Protein AF-A0A6N9A3Y3-F1 (afdb_monomer)

Mean predicted aligned error: 8.77 Å

Foldseek 3Di:
DVCVLLCVVVCPPPDDPVSVCVCCVVVVCVVCVVVVVVVVLLVVVPPVQVPDLDSVLVSVVVVVDPVVNVVVVVVVVVVVVVVLVSVLVSVVVVVQVVQVVVVHGDDPVVSVVSSVVVVVVVVVLCVCPRVNCCVPVVVVVVVVCCVPPVVCCVPVVVVVVVVDPDPPPPPDD

Solvent-accessible surface area (backbone atoms only — not comparable to full-atom values): 10020 Å² total; per-residue (Å²): 124,87,53,57,76,59,48,48,70,75,52,69,79,61,86,45,73,67,52,49,51,50,50,50,65,50,51,49,55,66,66,42,50,62,55,50,57,52,49,56,57,50,61,74,42,65,75,74,43,79,82,44,90,55,54,68,59,54,54,39,58,74,65,68,41,69,68,58,44,52,52,51,52,52,53,52,51,49,51,50,50,52,53,51,51,50,51,46,50,41,50,45,52,54,54,34,52,55,30,48,74,71,77,43,77,62,60,78,71,51,58,60,50,52,42,51,51,52,51,51,50,52,57,60,52,56,72,67,34,70,62,57,40,52,64,52,46,53,53,54,50,50,52,53,44,38,63,70,48,50,48,47,45,64,48,57,47,47,50,48,57,72,75,42,84,76,78,80,78,73,84,73,134

Sequence (173 aa):
MSLVPAMLFATRHIRSRKEAVWAGGVAGPIAMIPGVFFYLALVGQYPGILERPVPANHLLEVLGSRGFQIAFQVVLFGTLIETGAGLIHAFNERIDSVYRMRGGEMPVRLRPVTAVALLLASYLLSRVGLVDLIGKGYNAMSYVFTAIVVIPLLTVGVYRLRSHRVPYSRHGT

pLDDT: mean 84.29, std 11.52, range [39.62, 95.56]

Radius of gyration: 21.32 Å; Cα contacts (8 Å, |Δi|>4): 49; chains: 1; bounding box: 63×36×47 Å

Secondary structure (DSSP, 8-state):
-TTHHHHHHHHTT--SHHHHHHHHHHHHHHHHHHHHHHHHHHHTTTTGGGG-SSHHHHHHHHT--HHHHHHHHHHHHHHHHHHHHHHHHHHHHHHHHHHHHTT----TTHHHHHHHHHHHHHHHHHTT-HHHHHHHHHHHHHHHHIIIIIHHIIIIIHHHHHH----------

Structure (mmCIF, N/CA/C/O backbone):
data_AF-A0A6N9A3Y3-F1
#
_entry.id   AF-A0A6N9A3Y3-F1
#
loop_
_atom_site.group_PDB
_atom_site.id
_atom_site.type_symbol
_atom_site.label_atom_id
_atom_site.label_alt_id
_atom_site.label_comp_id
_atom_site.label_asym_id
_atom_site.label_entity_id
_atom_site.label_seq_id
_atom_site.pdbx_PDB_ins_code
_atom_site.Cartn_x
_atom_site.Cartn_y
_atom_site.Cartn_z
_atom_site.occupancy
_atom_site.B_iso_or_equiv
_atom_site.auth_seq_id
_atom_site.auth_comp_id
_atom_site.auth_asym_id
_atom_site.auth_atom_id
_atom_site.pdbx_PDB_model_num
ATOM 1 N N . MET A 1 1 ? 4.267 -6.533 1.574 1.00 48.56 1 MET A N 1
ATOM 2 C CA . MET A 1 1 ? 5.483 -7.265 1.139 1.00 48.56 1 MET A CA 1
ATOM 3 C C . MET A 1 1 ? 5.750 -7.163 -0.371 1.00 48.56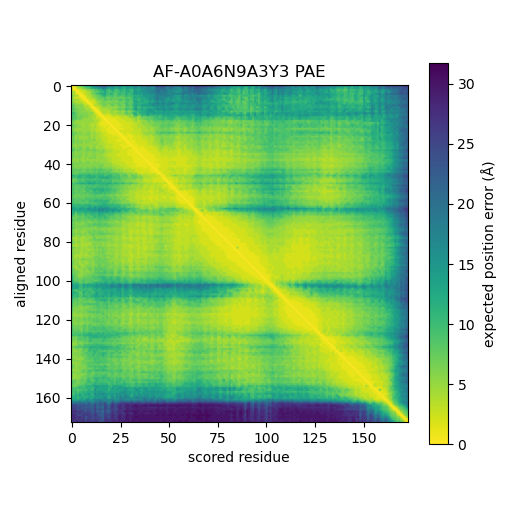 1 MET A C 1
ATOM 5 O O . MET A 1 1 ? 6.906 -7.035 -0.737 1.00 48.56 1 MET A O 1
ATOM 9 N N . SER A 1 2 ? 4.746 -7.106 -1.258 1.00 56.19 2 SER A N 1
ATOM 10 C CA . SER A 1 2 ? 4.944 -6.937 -2.719 1.00 56.19 2 SER A CA 1
ATOM 11 C C . SER A 1 2 ? 5.413 -5.543 -3.179 1.00 56.19 2 SER A C 1
ATOM 13 O O . SER A 1 2 ? 5.908 -5.397 -4.292 1.00 56.19 2 SER A O 1
ATOM 15 N N . LEU A 1 3 ? 5.294 -4.525 -2.324 1.00 64.25 3 LEU A N 1
ATOM 16 C CA . LEU A 1 3 ? 5.644 -3.126 -2.611 1.00 64.25 3 LEU A CA 1
ATOM 17 C C . LEU A 1 3 ? 7.119 -2.773 -2.381 1.00 64.25 3 LEU A C 1
ATOM 19 O O . LEU A 1 3 ? 7.512 -1.646 -2.665 1.00 64.25 3 LEU A O 1
ATOM 23 N N . VAL A 1 4 ? 7.945 -3.702 -1.886 1.00 66.31 4 VAL A N 1
ATOM 24 C CA . VAL A 1 4 ? 9.360 -3.420 -1.579 1.00 66.31 4 VAL A CA 1
ATOM 25 C C . VAL A 1 4 ? 10.092 -2.758 -2.757 1.00 66.31 4 VAL A C 1
ATOM 27 O O . VAL A 1 4 ? 10.707 -1.720 -2.530 1.00 66.31 4 VAL A O 1
ATOM 30 N N . PRO A 1 5 ? 9.967 -3.233 -4.016 1.00 62.25 5 PRO A N 1
ATOM 31 C CA . PRO A 1 5 ? 10.621 -2.580 -5.150 1.00 62.25 5 PRO A CA 1
ATOM 32 C C . PRO A 1 5 ? 10.095 -1.165 -5.425 1.00 62.25 5 PRO A C 1
ATOM 34 O O . PRO A 1 5 ? 10.866 -0.297 -5.819 1.00 62.25 5 PRO A O 1
ATOM 37 N N . ALA A 1 6 ? 8.804 -0.917 -5.187 1.00 64.25 6 ALA A N 1
ATOM 38 C CA . ALA A 1 6 ? 8.190 0.397 -5.369 1.00 64.25 6 ALA A CA 1
ATOM 39 C C . ALA A 1 6 ? 8.659 1.407 -4.306 1.00 64.25 6 ALA A C 1
ATOM 41 O O . ALA A 1 6 ? 8.785 2.594 -4.591 1.00 64.25 6 ALA A O 1
ATOM 42 N N . MET A 1 7 ? 8.975 0.940 -3.093 1.00 67.56 7 MET A N 1
ATOM 43 C CA . MET A 1 7 ? 9.460 1.789 -2.000 1.00 67.56 7 MET A CA 1
ATOM 44 C C . MET A 1 7 ? 10.955 2.123 -2.100 1.00 67.56 7 MET A C 1
ATOM 46 O O . MET A 1 7 ? 11.401 3.082 -1.468 1.00 67.56 7 MET A O 1
ATOM 50 N N . LEU A 1 8 ? 11.733 1.394 -2.914 1.00 67.81 8 LEU A N 1
ATOM 51 C CA . LEU A 1 8 ? 13.174 1.646 -3.065 1.00 67.81 8 LEU A CA 1
ATOM 52 C C . LEU A 1 8 ? 13.474 3.074 -3.538 1.00 67.81 8 LEU A C 1
ATOM 54 O O . LEU A 1 8 ? 14.453 3.673 -3.089 1.00 67.81 8 LEU A O 1
ATOM 58 N N . PHE A 1 9 ? 12.597 3.656 -4.363 1.00 66.88 9 PHE A N 1
ATOM 59 C CA . PHE A 1 9 ? 12.715 5.049 -4.793 1.00 66.88 9 PHE A CA 1
ATOM 60 C C . PHE A 1 9 ? 12.722 6.029 -3.609 1.00 66.88 9 PHE A C 1
ATOM 62 O O . PHE A 1 9 ? 13.554 6.935 -3.563 1.00 66.88 9 PHE A O 1
ATOM 69 N N . ALA A 1 10 ? 11.852 5.821 -2.615 1.00 66.94 10 ALA A N 1
ATOM 70 C CA . ALA A 1 10 ? 11.774 6.678 -1.432 1.00 66.94 10 ALA A CA 1
ATOM 71 C C . ALA A 1 10 ? 13.018 6.539 -0.536 1.00 66.94 10 ALA A C 1
ATOM 73 O O . ALA A 1 10 ? 13.469 7.512 0.068 1.00 66.94 10 ALA A O 1
ATOM 74 N N . THR A 1 11 ? 13.631 5.352 -0.510 1.00 74.56 11 THR A N 1
ATOM 75 C CA . THR A 1 11 ? 14.830 5.076 0.297 1.00 74.56 11 THR A CA 1
ATOM 76 C C . THR A 1 11 ? 16.141 5.585 -0.310 1.00 74.56 11 THR A C 1
ATOM 78 O O . THR A 1 11 ? 17.168 5.535 0.362 1.00 74.56 11 THR A O 1
ATOM 81 N N . ARG A 1 12 ? 16.132 6.138 -1.538 1.00 69.94 12 ARG A N 1
ATOM 82 C CA . ARG A 1 12 ? 17.348 6.610 -2.241 1.00 69.94 12 ARG A CA 1
ATOM 83 C C . ARG A 1 12 ? 18.138 7.694 -1.496 1.00 69.94 12 ARG A C 1
ATOM 85 O O . ARG A 1 12 ? 19.299 7.929 -1.808 1.00 69.94 12 ARG A O 1
ATOM 92 N N . HIS A 1 13 ? 17.495 8.392 -0.560 1.00 75.56 13 HIS A N 1
ATOM 93 C CA . HIS A 1 13 ? 18.095 9.497 0.191 1.00 75.56 13 HIS A CA 1
ATOM 94 C C . HIS A 1 13 ? 18.800 9.041 1.479 1.00 75.56 13 HIS A C 1
ATOM 96 O O . HIS A 1 13 ? 19.459 9.858 2.116 1.00 75.56 13 HIS A O 1
ATOM 102 N N . ILE A 1 14 ? 18.682 7.762 1.858 1.00 81.75 14 ILE A N 1
ATOM 103 C CA . ILE A 1 14 ? 19.359 7.188 3.027 1.00 81.75 14 ILE A CA 1
ATOM 104 C C . ILE A 1 14 ? 20.834 6.968 2.678 1.00 81.75 14 ILE A C 1
ATOM 106 O O . ILE A 1 14 ? 21.148 6.213 1.757 1.00 81.75 14 ILE A O 1
ATOM 110 N N . ARG A 1 15 ? 21.746 7.620 3.408 1.00 80.94 15 ARG A N 1
ATOM 111 C CA . ARG A 1 15 ? 23.184 7.627 3.093 1.00 80.94 15 ARG A CA 1
ATOM 112 C C . ARG A 1 15 ? 23.995 6.667 3.957 1.00 80.94 15 ARG A C 1
ATOM 114 O O . ARG A 1 15 ? 25.053 6.217 3.524 1.00 80.94 15 ARG A O 1
ATOM 121 N N . SER A 1 16 ? 23.515 6.319 5.155 1.00 87.62 16 SER A N 1
ATOM 122 C CA . SER A 1 16 ? 24.233 5.430 6.078 1.00 87.62 16 SER A CA 1
ATOM 123 C C . SER A 1 16 ? 23.389 4.265 6.610 1.00 87.62 16 SER A C 1
ATOM 125 O O . SER A 1 16 ? 22.169 4.344 6.748 1.00 87.62 16 SER A O 1
ATOM 127 N N . ARG A 1 17 ? 24.051 3.153 6.974 1.00 84.12 17 ARG A N 1
ATOM 128 C CA . ARG A 1 17 ? 23.390 1.997 7.619 1.00 84.12 17 ARG A CA 1
ATOM 129 C C . ARG A 1 17 ? 22.679 2.390 8.914 1.00 84.12 17 ARG A C 1
ATOM 131 O O . ARG A 1 17 ? 21.617 1.858 9.217 1.00 84.12 17 ARG A O 1
ATOM 138 N N . LYS A 1 18 ? 23.269 3.320 9.669 1.00 86.00 18 LYS A N 1
ATOM 139 C CA . LYS A 1 18 ? 22.703 3.824 10.920 1.00 86.00 18 LYS A CA 1
ATOM 140 C C . LYS A 1 18 ? 21.415 4.611 10.658 1.00 86.00 18 LYS A C 1
ATOM 142 O O . LYS A 1 18 ? 20.436 4.374 11.356 1.00 86.00 18 LYS A O 1
ATOM 147 N N . GLU A 1 19 ? 21.384 5.464 9.631 1.00 86.75 19 GLU A N 1
ATOM 148 C CA . GLU A 1 19 ? 20.155 6.148 9.193 1.00 86.75 19 GLU A CA 1
ATOM 149 C C . GLU A 1 19 ? 19.068 5.159 8.776 1.00 86.75 19 GLU A C 1
ATOM 151 O O . GLU A 1 19 ? 17.931 5.310 9.205 1.00 86.75 19 GLU A O 1
ATOM 156 N N . ALA A 1 20 ? 19.408 4.123 8.001 1.00 86.00 20 ALA A N 1
ATOM 157 C CA . ALA A 1 20 ? 18.438 3.119 7.560 1.00 86.00 20 ALA A CA 1
ATOM 158 C C . ALA A 1 20 ? 17.758 2.407 8.741 1.00 86.00 20 ALA A C 1
ATOM 160 O O . ALA A 1 20 ? 16.536 2.256 8.764 1.00 86.00 20 ALA A O 1
ATOM 161 N N . VAL A 1 21 ? 18.556 1.989 9.731 1.00 88.38 21 VAL A N 1
ATOM 162 C CA . VAL A 1 21 ? 18.064 1.277 10.919 1.00 88.38 21 VAL A CA 1
ATOM 163 C C . VAL A 1 21 ? 17.202 2.188 11.787 1.00 88.38 21 VAL A C 1
ATOM 165 O O . VAL A 1 21 ? 16.125 1.772 12.202 1.00 88.38 21 VAL A O 1
ATOM 168 N N . TRP A 1 22 ? 17.627 3.431 12.027 1.00 91.44 22 TRP A N 1
ATOM 169 C CA . TRP A 1 22 ? 16.831 4.383 12.806 1.00 91.44 22 TRP A CA 1
ATOM 170 C C . TRP A 1 22 ? 15.545 4.791 12.090 1.00 91.44 22 TRP A C 1
ATOM 172 O O . TRP A 1 22 ? 14.484 4.787 12.707 1.00 91.44 22 TRP A O 1
ATOM 182 N N . ALA A 1 23 ? 15.613 5.079 10.789 1.00 87.81 23 ALA A N 1
ATOM 183 C CA . ALA A 1 23 ? 14.445 5.438 9.996 1.00 87.81 23 ALA A CA 1
ATOM 184 C C . ALA A 1 23 ? 13.410 4.308 9.999 1.00 87.81 23 ALA A C 1
ATOM 186 O O . ALA A 1 23 ? 12.249 4.551 10.311 1.00 87.81 23 ALA A O 1
ATOM 187 N N . GLY A 1 24 ? 13.825 3.065 9.734 1.00 86.81 24 GLY A N 1
ATOM 188 C CA . GLY A 1 24 ? 12.924 1.912 9.792 1.00 86.81 24 GLY A CA 1
ATOM 189 C C . GLY A 1 24 ? 12.400 1.635 11.204 1.00 86.81 24 GLY A C 1
ATOM 190 O O . GLY A 1 24 ? 11.203 1.414 11.386 1.00 86.81 24 GLY A O 1
ATOM 191 N N . GLY A 1 25 ? 13.283 1.692 12.206 1.00 92.06 25 GLY A N 1
ATOM 192 C CA . GLY A 1 25 ? 12.961 1.410 13.605 1.00 92.06 25 GLY A CA 1
ATOM 193 C C . GLY A 1 25 ? 11.996 2.411 14.238 1.00 92.06 25 GLY A C 1
ATOM 194 O O . GLY A 1 25 ? 11.238 2.026 15.118 1.00 92.06 25 GLY A O 1
ATOM 195 N N . VAL A 1 26 ? 11.984 3.665 13.779 1.00 91.25 26 VAL A N 1
ATOM 196 C CA . VAL A 1 26 ? 11.057 4.704 14.256 1.00 91.25 26 VAL A CA 1
ATOM 197 C C . VAL A 1 26 ? 9.800 4.773 13.388 1.00 91.25 26 VAL A C 1
ATOM 199 O O . VAL A 1 26 ? 8.690 4.813 13.917 1.00 91.25 26 VAL A O 1
ATOM 202 N N . ALA A 1 27 ? 9.943 4.737 12.059 1.00 89.38 27 ALA A N 1
ATOM 203 C CA . ALA A 1 27 ? 8.802 4.841 11.150 1.00 89.38 27 ALA A CA 1
ATOM 204 C C . ALA A 1 27 ? 7.838 3.655 11.287 1.00 89.38 27 ALA A C 1
ATOM 206 O O . ALA A 1 27 ? 6.627 3.847 11.217 1.00 89.38 27 ALA A O 1
ATOM 207 N N . GLY A 1 28 ? 8.359 2.445 11.520 1.00 88.31 28 GLY A N 1
ATOM 208 C CA . GLY A 1 28 ? 7.544 1.244 11.699 1.00 88.31 28 GLY A CA 1
ATOM 209 C C . GLY A 1 28 ? 6.542 1.374 12.854 1.00 88.31 28 GLY A C 1
ATOM 210 O O . GLY A 1 28 ? 5.338 1.326 12.605 1.00 88.31 28 GLY A O 1
ATOM 211 N N . PRO A 1 29 ? 6.996 1.577 14.106 1.00 92.56 29 PRO A N 1
ATOM 212 C CA . PRO A 1 29 ? 6.107 1.756 15.250 1.00 92.56 29 PRO A CA 1
ATOM 213 C C . PRO A 1 29 ? 5.150 2.936 15.095 1.00 92.56 29 PRO A C 1
ATOM 215 O O . PRO A 1 29 ? 3.964 2.770 15.357 1.00 92.56 29 PRO A O 1
ATOM 218 N N . ILE A 1 30 ? 5.622 4.093 14.616 1.00 93.12 30 ILE A N 1
ATOM 219 C CA . ILE A 1 30 ? 4.756 5.266 14.411 1.00 93.12 30 ILE A CA 1
ATOM 220 C C . ILE A 1 30 ? 3.614 4.941 13.441 1.00 93.12 30 ILE A C 1
ATOM 222 O O . ILE A 1 30 ? 2.469 5.296 13.707 1.00 93.12 30 ILE A O 1
ATOM 226 N N . ALA A 1 31 ? 3.901 4.223 12.353 1.00 88.00 31 ALA A N 1
ATOM 227 C CA . ALA A 1 31 ? 2.878 3.794 11.405 1.00 88.00 31 ALA A CA 1
ATOM 228 C C . ALA A 1 31 ? 1.938 2.720 11.985 1.00 88.00 31 ALA A C 1
ATOM 230 O O . ALA A 1 31 ? 0.764 2.670 11.623 1.00 88.00 31 ALA A O 1
ATOM 231 N N . MET A 1 32 ? 2.433 1.859 12.881 1.00 92.25 32 MET A N 1
ATOM 232 C CA . MET A 1 32 ? 1.684 0.710 13.398 1.00 92.25 32 MET A CA 1
ATOM 233 C C . MET A 1 32 ? 0.791 1.046 14.598 1.00 92.25 32 MET A C 1
ATOM 235 O O . MET A 1 32 ? -0.288 0.469 14.729 1.00 92.25 32 MET A O 1
ATOM 239 N N . ILE A 1 33 ? 1.208 1.975 15.466 1.00 93.75 33 ILE A N 1
ATOM 240 C CA . ILE A 1 33 ? 0.493 2.339 16.703 1.00 93.75 33 ILE A CA 1
ATOM 241 C C . ILE A 1 33 ? -0.987 2.691 16.443 1.00 93.75 33 ILE A C 1
ATOM 243 O O . ILE A 1 33 ? -1.846 2.101 17.104 1.00 93.75 33 ILE A O 1
ATOM 247 N N . PRO A 1 34 ? -1.337 3.561 15.470 1.00 88.81 34 PRO A N 1
ATOM 248 C CA . PRO A 1 34 ? -2.739 3.856 15.170 1.00 88.81 34 PRO A CA 1
ATOM 249 C C . PRO A 1 34 ? -3.518 2.615 14.724 1.00 88.81 34 PRO A C 1
ATOM 251 O O . PRO A 1 34 ? -4.662 2.423 15.129 1.00 88.81 34 PRO A O 1
ATOM 254 N N . GLY A 1 35 ? -2.884 1.744 13.932 1.00 89.94 35 GLY A N 1
ATOM 255 C CA . GLY A 1 35 ? -3.475 0.488 13.475 1.00 89.94 35 GLY A CA 1
ATOM 256 C C . GLY A 1 35 ? -3.774 -0.476 14.623 1.00 89.94 35 GLY A C 1
ATOM 257 O O . GLY A 1 35 ? -4.824 -1.112 14.626 1.00 89.94 35 GLY A O 1
ATOM 258 N N . VAL A 1 36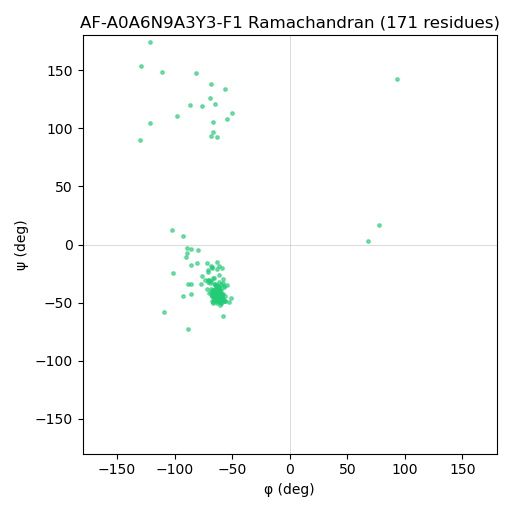 ? -2.899 -0.541 15.631 1.00 94.19 36 VAL A N 1
ATOM 259 C CA . VAL A 1 36 ? -3.118 -1.359 16.834 1.00 94.19 36 VAL A CA 1
ATOM 260 C C . VAL A 1 36 ? -4.297 -0.832 17.647 1.00 94.19 36 VAL A C 1
ATOM 262 O O . VAL A 1 36 ? -5.175 -1.613 18.001 1.00 94.19 36 VAL A O 1
ATOM 265 N N . PHE A 1 37 ? -4.372 0.476 17.905 1.00 91.88 37 PHE A N 1
ATOM 266 C CA . PHE A 1 37 ? -5.518 1.049 18.622 1.00 91.88 37 PHE A CA 1
ATOM 267 C C . PHE A 1 37 ? -6.832 0.849 17.866 1.00 91.88 37 PHE A C 1
ATOM 269 O O . PHE A 1 37 ? -7.843 0.479 18.462 1.00 91.88 37 PHE A O 1
ATOM 276 N N . PHE A 1 38 ? -6.803 1.026 16.546 1.00 89.56 38 PHE A N 1
ATOM 277 C CA . PHE A 1 38 ? -7.948 0.756 15.691 1.00 89.56 38 PHE A CA 1
ATOM 278 C C . PHE A 1 38 ? -8.370 -0.723 15.744 1.00 89.56 38 PHE A C 1
ATOM 280 O O . PHE A 1 38 ? -9.553 -1.022 15.885 1.00 89.56 38 PHE A O 1
ATOM 287 N N . TYR A 1 39 ? -7.416 -1.658 15.717 1.00 91.19 39 TYR A N 1
ATOM 288 C CA . TYR A 1 39 ? -7.691 -3.088 15.871 1.00 91.19 39 TYR A CA 1
ATOM 289 C C . TYR A 1 39 ? -8.313 -3.425 17.231 1.00 91.19 39 TYR A C 1
ATOM 291 O O . TYR A 1 39 ? -9.291 -4.167 17.288 1.00 91.19 39 TYR A O 1
ATOM 299 N N . LEU A 1 40 ? -7.804 -2.852 18.325 1.00 93.19 40 LEU A N 1
ATOM 300 C CA . LEU A 1 40 ? -8.389 -3.048 19.656 1.00 93.19 40 LEU A CA 1
ATOM 301 C C . LEU A 1 40 ? -9.847 -2.567 19.710 1.00 93.19 40 LEU A C 1
ATOM 303 O O . LEU A 1 40 ? -10.693 -3.251 20.286 1.00 93.19 40 LEU A O 1
ATOM 307 N N . ALA A 1 41 ? -10.163 -1.447 19.053 1.00 91.25 41 ALA A N 1
ATOM 308 C CA . ALA A 1 41 ? -11.539 -0.969 18.931 1.00 91.25 41 ALA A CA 1
ATOM 309 C C . ALA A 1 41 ? -12.431 -1.945 18.138 1.00 91.25 41 ALA A C 1
ATOM 311 O O . ALA A 1 41 ? -13.578 -2.171 18.520 1.00 91.25 41 ALA A O 1
ATOM 312 N N . LEU A 1 42 ? -11.906 -2.566 17.073 1.00 92.06 42 LEU A N 1
ATOM 313 C CA . LEU A 1 42 ? -12.631 -3.575 16.290 1.00 92.06 42 LEU A CA 1
ATOM 314 C C . LEU A 1 42 ? -12.949 -4.834 17.100 1.00 92.06 42 LEU A C 1
ATOM 316 O O . LEU A 1 42 ? -14.058 -5.355 17.001 1.00 92.06 42 LEU A O 1
ATOM 320 N N . VAL A 1 43 ? -11.999 -5.315 17.908 1.00 92.88 43 VAL A N 1
ATOM 321 C CA . VAL A 1 43 ? -12.189 -6.509 18.751 1.00 92.88 43 VAL A CA 1
ATOM 322 C C . VAL A 1 43 ? -13.345 -6.312 19.736 1.00 92.88 43 VAL A C 1
ATOM 324 O O . VAL A 1 43 ? -14.100 -7.250 19.981 1.00 92.88 43 VAL A O 1
ATOM 327 N N . GLY A 1 44 ? -13.552 -5.089 20.233 1.00 91.00 44 GLY A N 1
ATOM 328 C CA . GLY A 1 44 ? -14.691 -4.754 21.095 1.00 91.00 44 GLY A CA 1
ATOM 329 C C . GLY A 1 44 ? -16.070 -4.908 20.435 1.00 91.00 44 GLY A C 1
ATOM 330 O O . GLY A 1 44 ? -17.069 -4.945 21.143 1.00 91.00 44 GLY A O 1
ATOM 331 N N . GLN A 1 45 ? -16.136 -5.019 19.104 1.00 89.88 45 GLN A N 1
ATOM 332 C CA . GLN A 1 45 ? -17.373 -5.218 18.332 1.00 89.88 45 GLN A CA 1
ATOM 333 C C . GLN A 1 45 ? -17.563 -6.678 17.876 1.00 89.88 45 GLN A C 1
ATOM 335 O O . GLN A 1 45 ? -18.393 -6.975 17.013 1.00 89.88 45 GLN A O 1
ATOM 340 N N . TYR A 1 46 ? -16.776 -7.612 18.416 1.00 88.62 46 TYR A N 1
ATOM 341 C CA . TYR A 1 46 ? -16.946 -9.036 18.143 1.00 88.62 46 TYR A CA 1
ATOM 342 C C . TYR A 1 46 ? -18.256 -9.565 18.768 1.00 88.62 46 TYR A C 1
ATOM 344 O O . TYR A 1 46 ? -18.547 -9.223 19.914 1.00 88.62 46 TYR A O 1
ATOM 352 N N . PRO A 1 47 ? -19.047 -10.417 18.077 1.00 90.12 47 PRO A N 1
ATOM 353 C CA . PRO A 1 47 ? -18.802 -11.024 16.759 1.00 90.12 47 PRO A CA 1
ATOM 354 C C . PRO A 1 47 ? -19.331 -10.218 15.558 1.00 90.12 47 PRO A C 1
ATOM 356 O O . PRO A 1 47 ? -18.988 -10.535 14.421 1.00 90.12 47 PRO A O 1
ATOM 359 N N . GLY A 1 48 ? -20.137 -9.175 15.783 1.00 86.12 48 GLY A N 1
ATOM 360 C CA . GLY A 1 48 ? -20.869 -8.457 14.727 1.00 86.12 48 GLY A CA 1
ATOM 361 C C . GLY A 1 48 ? -19.994 -7.781 13.664 1.00 86.12 48 GLY A C 1
ATOM 362 O O . GLY A 1 48 ? -20.463 -7.494 12.563 1.00 86.12 48 GLY A O 1
ATOM 363 N N . ILE A 1 49 ? -18.712 -7.558 13.957 1.00 88.25 49 ILE A N 1
ATOM 364 C CA . ILE A 1 49 ? -17.755 -6.963 13.020 1.00 88.25 49 ILE A CA 1
ATOM 365 C C . ILE A 1 49 ? -17.366 -7.884 11.851 1.00 88.25 49 ILE A C 1
ATOM 367 O O . ILE A 1 49 ? -16.962 -7.386 10.802 1.00 88.25 49 ILE A O 1
ATOM 371 N N . LEU A 1 50 ? -17.492 -9.209 12.003 1.00 86.25 50 LEU A N 1
ATOM 372 C CA . LEU A 1 50 ? -17.023 -10.184 11.007 1.00 86.25 50 LEU A CA 1
ATOM 373 C C . LEU A 1 50 ? -17.801 -10.130 9.688 1.00 86.25 50 LEU A C 1
ATOM 375 O O . LEU A 1 50 ? -17.246 -10.425 8.634 1.00 86.25 50 LEU A O 1
ATOM 379 N N . GLU A 1 51 ? -19.071 -9.734 9.739 1.00 85.38 51 GLU A N 1
ATOM 380 C CA . GLU A 1 51 ? -19.940 -9.660 8.559 1.00 85.38 51 GLU A CA 1
ATOM 381 C C . GLU A 1 51 ? -19.877 -8.295 7.858 1.00 85.38 51 GLU A C 1
ATOM 383 O O . GLU A 1 51 ? -20.511 -8.085 6.824 1.00 85.38 51 GLU A O 1
ATOM 388 N N . ARG A 1 52 ? -19.114 -7.334 8.399 1.00 87.00 52 ARG A N 1
ATOM 389 C CA . ARG A 1 52 ? -19.024 -5.980 7.843 1.00 87.00 52 ARG A CA 1
ATOM 390 C C . ARG A 1 52 ? -17.945 -5.919 6.751 1.00 87.00 52 ARG A C 1
ATOM 392 O O . ARG A 1 52 ? -16.770 -6.102 7.060 1.00 87.00 52 ARG A O 1
ATOM 399 N N . PRO A 1 53 ? -18.287 -5.555 5.495 1.00 84.69 53 PRO A N 1
ATOM 400 C CA . PRO A 1 53 ? -17.308 -5.458 4.405 1.00 84.69 53 PRO A CA 1
ATOM 401 C C . PRO A 1 53 ? -16.207 -4.424 4.661 1.00 84.69 53 PRO A C 1
ATOM 403 O O . PRO A 1 53 ? -15.074 -4.592 4.219 1.00 84.69 53 PRO A O 1
ATOM 406 N N . VAL A 1 54 ? -16.552 -3.341 5.368 1.00 87.25 54 VAL A N 1
ATOM 407 C CA . VAL A 1 54 ? -15.631 -2.266 5.754 1.00 87.25 54 VAL A CA 1
ATOM 408 C C . VAL A 1 54 ? -15.783 -2.008 7.258 1.00 87.25 54 VAL A C 1
ATOM 410 O O . VAL A 1 54 ? -16.601 -1.177 7.660 1.00 87.25 54 VAL A O 1
ATOM 413 N N . PRO A 1 55 ? -15.008 -2.705 8.107 1.00 87.94 55 PRO A N 1
ATOM 414 C CA . PRO A 1 55 ? -15.120 -2.620 9.567 1.00 87.94 55 PRO A CA 1
ATOM 415 C C . PRO A 1 55 ? -14.930 -1.204 10.133 1.00 87.94 55 PRO A C 1
ATOM 417 O O . PRO A 1 55 ? -15.544 -0.838 11.133 1.00 87.94 55 PRO A O 1
ATOM 420 N N . ALA A 1 56 ? -14.127 -0.376 9.458 1.00 86.69 56 ALA A N 1
ATOM 421 C CA . ALA A 1 56 ? -13.918 1.019 9.835 1.00 86.69 56 ALA A CA 1
ATOM 422 C C . ALA A 1 56 ? -15.209 1.835 9.842 1.00 86.69 56 ALA A C 1
ATOM 424 O O . ALA A 1 56 ? -15.448 2.574 10.791 1.00 86.69 56 ALA A O 1
ATOM 425 N N . ASN A 1 57 ? -16.070 1.657 8.837 1.00 86.81 57 ASN A N 1
ATOM 426 C CA . ASN A 1 57 ? -17.321 2.405 8.743 1.00 86.81 57 ASN A CA 1
ATOM 427 C C . ASN A 1 57 ? -18.230 2.098 9.934 1.00 86.81 57 ASN A C 1
ATOM 429 O O . ASN A 1 57 ? -18.818 3.007 10.510 1.00 86.81 57 ASN A O 1
ATOM 433 N N . HIS A 1 58 ? -18.266 0.833 10.359 1.00 86.88 58 HIS A N 1
ATOM 434 C CA . HIS A 1 58 ? -19.048 0.428 11.518 1.00 86.88 58 HIS A CA 1
ATOM 435 C C . HIS A 1 58 ? -18.554 1.091 12.812 1.00 86.88 58 HIS A C 1
ATOM 437 O O . HIS A 1 58 ? -19.359 1.596 13.587 1.00 86.88 58 HIS A O 1
ATOM 443 N N . LEU A 1 59 ? -17.236 1.177 13.026 1.00 87.44 59 LEU A N 1
ATOM 444 C CA . LEU A 1 59 ? -16.699 1.895 14.188 1.00 87.44 59 LEU A CA 1
ATOM 445 C C . LEU A 1 59 ? -17.059 3.385 14.179 1.00 87.44 59 LEU A C 1
ATOM 447 O O . LEU A 1 59 ? -17.317 3.957 15.236 1.00 87.44 59 LEU A O 1
ATOM 451 N N . LEU A 1 60 ? -17.111 4.016 13.005 1.00 86.12 60 LEU A N 1
ATOM 452 C CA . LEU A 1 60 ? -17.509 5.421 12.883 1.00 86.12 60 LEU A CA 1
ATOM 453 C C . LEU A 1 60 ? -19.005 5.640 13.140 1.00 86.12 60 LEU A C 1
ATOM 455 O O . LEU A 1 60 ? -19.389 6.702 13.632 1.00 86.12 60 LEU A O 1
ATOM 459 N N . GLU A 1 61 ? -19.848 4.664 12.796 1.00 85.00 61 GLU A N 1
ATOM 460 C CA . GLU A 1 61 ? -21.273 4.658 13.146 1.00 85.00 61 GLU A CA 1
ATOM 461 C C . GLU A 1 61 ? -21.446 4.560 14.664 1.00 85.00 61 GLU A C 1
ATOM 463 O O . GLU A 1 61 ? -22.153 5.378 15.249 1.00 85.00 61 GLU A O 1
ATOM 468 N N . VAL A 1 62 ? -20.739 3.623 15.306 1.00 86.06 62 VAL A N 1
ATOM 469 C CA . VAL A 1 62 ? -20.767 3.429 16.766 1.00 86.06 62 VAL A CA 1
ATOM 470 C C . VAL A 1 62 ? -20.271 4.673 17.511 1.00 86.06 62 VAL A C 1
ATOM 472 O O . VAL A 1 62 ? -20.825 5.027 18.548 1.00 86.06 62 VAL A O 1
ATOM 475 N N . LEU A 1 63 ? -19.271 5.379 16.973 1.00 85.62 63 LEU A N 1
ATOM 476 C CA . LEU A 1 63 ? -18.762 6.620 17.565 1.00 85.62 63 LEU A CA 1
ATOM 477 C C . LEU A 1 63 ? -19.782 7.777 17.512 1.00 85.62 63 LEU A C 1
ATOM 479 O O . LEU A 1 63 ? -19.639 8.754 18.243 1.00 85.62 63 LEU A O 1
ATOM 483 N N . GLY A 1 64 ? -20.785 7.709 16.629 1.00 84.94 64 GLY A N 1
ATOM 484 C CA . GLY A 1 64 ? -21.887 8.676 16.547 1.00 84.94 64 GLY A CA 1
ATOM 485 C C . GLY A 1 64 ? -21.510 10.095 16.088 1.00 84.94 64 GLY A C 1
ATOM 486 O O . GLY A 1 64 ? -22.373 10.970 16.031 1.00 84.94 64 GLY A O 1
ATOM 487 N N . SER A 1 65 ? -20.245 10.357 15.739 1.00 86.62 65 SER A N 1
ATOM 488 C CA . SER A 1 65 ? -19.763 11.692 15.355 1.00 86.62 65 SER A CA 1
ATOM 489 C C . SER A 1 65 ? -19.714 11.884 13.838 1.00 86.62 65 SER A C 1
ATOM 491 O O . SER A 1 65 ? -18.842 11.354 13.145 1.00 86.62 65 SER A O 1
ATOM 493 N N . ARG A 1 66 ? -20.609 12.734 13.319 1.00 84.88 66 ARG A N 1
ATOM 494 C CA . ARG A 1 66 ? -20.679 13.071 11.885 1.00 84.88 66 ARG A CA 1
ATOM 495 C C . ARG A 1 66 ? -19.424 13.787 11.373 1.00 84.88 66 ARG A C 1
ATOM 497 O O . ARG A 1 66 ? -19.009 13.560 10.240 1.00 84.88 66 ARG A O 1
ATOM 504 N N . GLY A 1 67 ? -18.795 14.627 12.198 1.00 88.69 67 GLY A N 1
ATOM 505 C CA . GLY A 1 67 ? -17.547 15.306 11.831 1.00 88.69 67 GLY A CA 1
ATOM 506 C C . GLY A 1 67 ? -16.391 14.321 11.652 1.00 88.69 67 GLY A C 1
ATOM 507 O O . GLY A 1 67 ? -15.650 14.398 10.673 1.00 88.69 67 GLY A O 1
ATOM 508 N N . PHE A 1 68 ? -16.289 13.341 12.553 1.00 85.62 68 PHE A N 1
ATOM 509 C CA . PHE A 1 68 ? -15.260 12.308 12.483 1.00 85.62 68 PHE A CA 1
ATOM 510 C C . PHE A 1 68 ? -15.464 11.370 11.285 1.00 85.62 68 PHE A C 1
ATOM 512 O O . PHE A 1 68 ? -14.498 11.033 10.607 1.00 85.62 68 PHE A O 1
ATOM 519 N N . GLN A 1 69 ? -16.716 11.026 10.960 1.00 86.94 69 GLN A N 1
ATOM 520 C CA . GLN A 1 69 ? -17.060 10.274 9.747 1.00 86.94 69 GLN A CA 1
ATOM 521 C C . GLN A 1 69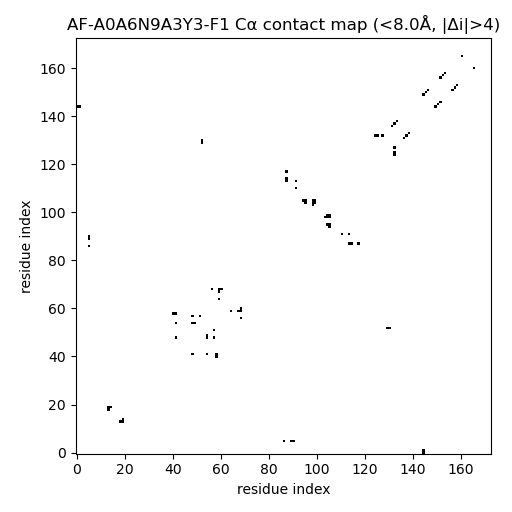 ? -16.562 10.969 8.474 1.00 86.94 69 GLN A C 1
ATOM 523 O O . GLN A 1 69 ? -15.905 10.341 7.647 1.00 86.94 69 GLN A O 1
ATOM 528 N N . ILE A 1 70 ? -16.829 12.272 8.330 1.00 89.75 70 ILE A N 1
ATOM 529 C CA . ILE A 1 70 ? -16.392 13.045 7.158 1.00 89.75 70 ILE A CA 1
ATOM 530 C C . ILE A 1 70 ? -14.863 13.104 7.094 1.00 89.75 70 ILE A C 1
ATOM 532 O O . ILE A 1 70 ? -14.285 12.825 6.045 1.00 89.75 70 ILE A O 1
ATOM 536 N N . ALA A 1 71 ? -14.204 13.426 8.211 1.00 90.75 71 ALA A N 1
ATOM 537 C CA . ALA A 1 71 ? -12.747 13.503 8.269 1.00 90.75 71 ALA A CA 1
ATOM 538 C C . ALA A 1 71 ? -12.093 12.163 7.899 1.00 90.75 71 ALA A C 1
ATOM 540 O O . ALA A 1 71 ? -11.190 12.128 7.063 1.00 90.75 71 ALA A O 1
ATOM 541 N N . PHE A 1 72 ? -12.587 11.055 8.459 1.00 87.50 72 PHE A N 1
ATOM 542 C CA . PHE A 1 72 ? -12.091 9.721 8.137 1.00 87.50 72 PHE A CA 1
ATOM 543 C C . PHE A 1 72 ? -12.286 9.391 6.658 1.00 87.50 72 PHE A C 1
ATOM 545 O O . PHE A 1 72 ? -11.359 8.909 6.016 1.00 87.50 72 PHE A O 1
ATOM 552 N N . GLN A 1 73 ? -13.458 9.692 6.094 1.00 89.12 73 GLN A N 1
ATOM 553 C CA . GLN A 1 73 ? -13.739 9.426 4.687 1.00 89.12 73 GLN A CA 1
ATOM 554 C C . GLN A 1 73 ? -12.792 10.208 3.764 1.00 89.12 73 GLN A C 1
ATOM 556 O O . GLN A 1 73 ? -12.269 9.642 2.806 1.00 89.12 73 GLN A O 1
ATOM 561 N N . VAL A 1 74 ? -12.523 11.483 4.071 1.00 93.19 74 VAL A N 1
ATOM 562 C CA . VAL A 1 74 ? -11.566 12.318 3.324 1.00 93.19 74 VAL A CA 1
ATOM 563 C C . VAL A 1 74 ? -10.157 11.731 3.394 1.00 93.19 74 VAL A C 1
ATOM 565 O O . VAL A 1 74 ? -9.512 11.573 2.359 1.00 93.19 74 VAL A O 1
ATOM 568 N N . VAL A 1 75 ? -9.689 11.358 4.588 1.00 91.69 75 VAL A N 1
ATOM 569 C CA . VAL A 1 75 ? -8.358 10.756 4.778 1.00 91.69 75 VAL A CA 1
ATOM 570 C C . VAL A 1 75 ? -8.252 9.400 4.080 1.00 91.69 75 VAL A C 1
ATOM 572 O O . VAL A 1 75 ? -7.240 9.120 3.436 1.00 91.69 75 VAL A O 1
ATOM 575 N N . LEU A 1 76 ? -9.296 8.571 4.152 1.00 89.75 76 LEU A N 1
ATOM 576 C CA . LEU A 1 76 ? -9.344 7.265 3.500 1.00 89.75 76 LEU A CA 1
ATOM 577 C C . LEU A 1 76 ? -9.268 7.418 1.978 1.00 89.75 76 LEU A C 1
ATOM 579 O O . LEU A 1 76 ? -8.445 6.767 1.338 1.00 89.75 76 LEU A O 1
ATOM 583 N N . PHE A 1 77 ? -10.072 8.313 1.396 1.00 91.88 77 PHE A N 1
ATOM 584 C CA . PHE A 1 77 ? -10.002 8.608 -0.035 1.00 91.88 77 PHE A CA 1
ATOM 585 C C . PHE A 1 77 ? -8.645 9.184 -0.438 1.00 91.88 77 PHE A C 1
ATOM 587 O O . PHE A 1 77 ? -8.085 8.743 -1.438 1.00 91.88 77 PHE A O 1
ATOM 594 N N . GLY A 1 78 ? -8.092 10.112 0.347 1.00 94.31 78 GLY A N 1
ATOM 595 C CA . GLY A 1 78 ? -6.755 10.661 0.121 1.00 94.31 78 GLY A CA 1
ATOM 596 C C . GLY A 1 78 ? -5.691 9.566 0.078 1.00 94.31 78 GLY A C 1
ATOM 597 O O . GLY A 1 78 ? -4.947 9.470 -0.892 1.00 94.31 78 GLY A O 1
ATOM 598 N N . THR A 1 79 ? -5.705 8.667 1.064 1.00 91.62 79 THR A N 1
ATOM 599 C CA . THR A 1 79 ? -4.795 7.513 1.133 1.00 91.62 79 THR A CA 1
ATOM 600 C C . THR A 1 79 ? -4.958 6.582 -0.073 1.00 91.62 79 THR A C 1
ATOM 602 O O . THR A 1 79 ? -3.973 6.100 -0.631 1.00 91.62 79 THR A O 1
ATOM 605 N N . LEU A 1 80 ? -6.193 6.322 -0.513 1.00 91.25 80 LEU A N 1
ATOM 606 C CA . LEU A 1 80 ? -6.454 5.491 -1.694 1.00 91.25 80 LEU A CA 1
ATOM 607 C C . LEU A 1 80 ? -5.926 6.138 -2.981 1.00 91.25 80 LEU A C 1
ATOM 609 O O . LEU A 1 80 ? -5.325 5.455 -3.809 1.00 91.25 80 LEU A O 1
ATOM 613 N N . ILE A 1 81 ? -6.112 7.449 -3.141 1.00 93.31 81 ILE A N 1
ATOM 614 C CA . ILE A 1 81 ? -5.590 8.199 -4.289 1.00 93.31 81 ILE A CA 1
ATOM 615 C C . ILE A 1 81 ? -4.060 8.206 -4.262 1.00 93.31 81 ILE A C 1
ATOM 617 O O . ILE A 1 81 ? -3.433 7.917 -5.279 1.00 93.31 81 ILE A O 1
ATOM 621 N N . GLU A 1 82 ? -3.460 8.488 -3.106 1.00 92.00 82 GLU A N 1
ATOM 622 C CA . GLU A 1 82 ? -2.009 8.522 -2.919 1.00 92.00 82 GLU A CA 1
ATOM 623 C C . GLU A 1 82 ? -1.371 7.166 -3.244 1.00 92.00 82 GLU A C 1
ATOM 625 O O . GLU A 1 82 ? -0.451 7.081 -4.060 1.00 92.00 82 GLU A O 1
ATOM 630 N N . THR A 1 83 ? -1.898 6.084 -2.667 1.00 90.00 83 THR A N 1
ATOM 631 C CA . THR A 1 83 ? -1.393 4.726 -2.912 1.00 90.00 83 THR A CA 1
ATOM 632 C C . THR A 1 83 ? -1.619 4.279 -4.356 1.00 90.00 83 THR A C 1
ATOM 634 O O . THR A 1 83 ? -0.711 3.707 -4.964 1.00 90.00 83 THR A O 1
ATOM 637 N N . GLY A 1 84 ? -2.781 4.578 -4.944 1.00 90.50 84 GLY A N 1
ATOM 638 C CA . GLY A 1 84 ? -3.080 4.284 -6.346 1.00 90.50 84 GLY A CA 1
ATOM 639 C C . GLY A 1 84 ? -2.146 5.015 -7.315 1.00 90.50 84 GLY A C 1
ATOM 640 O O . GLY A 1 84 ? -1.547 4.388 -8.192 1.00 90.50 84 GLY A O 1
ATOM 641 N N . ALA A 1 85 ? -1.956 6.323 -7.128 1.00 90.38 85 ALA A N 1
ATOM 642 C CA . ALA A 1 85 ? -1.037 7.124 -7.934 1.00 90.38 85 ALA A CA 1
ATOM 643 C C . ALA A 1 85 ? 0.418 6.662 -7.764 1.00 90.38 85 ALA A C 1
ATOM 645 O O . ALA A 1 85 ? 1.137 6.521 -8.756 1.00 90.38 85 ALA A O 1
ATOM 646 N N . GLY A 1 86 ? 0.836 6.353 -6.532 1.00 88.69 86 GLY A N 1
ATOM 647 C CA . GLY A 1 86 ? 2.162 5.814 -6.233 1.00 88.69 86 GLY A CA 1
ATOM 648 C C . GLY A 1 86 ? 2.432 4.477 -6.929 1.00 88.69 86 GLY A C 1
ATOM 649 O O . GLY A 1 86 ? 3.506 4.283 -7.497 1.00 88.69 86 GLY A O 1
ATOM 650 N N . LEU A 1 87 ? 1.445 3.574 -6.964 1.00 88.75 87 LEU A N 1
ATOM 651 C CA . LEU A 1 87 ? 1.539 2.296 -7.677 1.00 88.75 87 LEU A CA 1
ATOM 652 C C . LEU A 1 87 ? 1.657 2.478 -9.194 1.00 88.75 87 LEU A C 1
ATOM 654 O O . LEU A 1 87 ? 2.518 1.856 -9.818 1.00 88.75 87 LEU A O 1
ATOM 658 N N . ILE A 1 88 ? 0.829 3.343 -9.784 1.00 90.88 88 ILE A N 1
ATOM 659 C CA . ILE A 1 88 ? 0.891 3.663 -11.218 1.00 90.88 88 ILE A CA 1
ATOM 660 C C . ILE A 1 88 ? 2.254 4.271 -11.565 1.00 90.88 88 ILE A C 1
ATOM 662 O O . ILE A 1 88 ? 2.875 3.883 -12.556 1.00 90.88 88 ILE A O 1
ATOM 666 N N . HIS A 1 89 ? 2.742 5.198 -10.741 1.00 87.50 89 HIS A N 1
ATOM 667 C CA . HIS A 1 89 ? 4.045 5.824 -10.927 1.00 87.50 89 HIS A CA 1
ATOM 668 C C . HIS A 1 89 ? 5.185 4.802 -10.854 1.00 87.50 89 HIS A C 1
ATOM 670 O O . HIS A 1 89 ? 6.004 4.738 -11.768 1.00 87.50 89 HIS A O 1
ATOM 676 N N . ALA A 1 90 ? 5.200 3.945 -9.830 1.00 86.12 90 ALA A N 1
ATOM 677 C CA . ALA A 1 90 ? 6.205 2.894 -9.692 1.00 86.12 90 ALA A CA 1
ATOM 678 C C . ALA A 1 90 ? 6.175 1.898 -10.865 1.00 86.12 90 ALA A C 1
ATOM 680 O O . ALA A 1 90 ? 7.221 1.435 -11.322 1.00 86.12 90 ALA A O 1
ATOM 681 N N . PHE A 1 91 ? 4.986 1.576 -11.380 1.00 88.38 91 PHE A N 1
ATOM 682 C CA . PHE A 1 91 ? 4.845 0.722 -12.557 1.00 88.38 91 PHE A CA 1
ATOM 683 C C . PHE A 1 91 ? 5.388 1.397 -13.824 1.00 88.38 91 PHE A C 1
ATOM 685 O O . PHE A 1 91 ? 6.096 0.760 -14.603 1.00 88.38 91 PHE A O 1
ATOM 692 N N . ASN A 1 92 ? 5.118 2.692 -14.000 1.00 89.31 92 ASN A N 1
ATOM 693 C CA . ASN A 1 92 ? 5.679 3.486 -15.090 1.00 89.31 92 ASN A CA 1
ATOM 694 C C . ASN A 1 92 ? 7.205 3.548 -15.037 1.00 89.31 92 ASN A C 1
ATOM 696 O O . ASN A 1 92 ? 7.846 3.291 -16.051 1.00 89.31 92 ASN A O 1
ATOM 700 N N . GLU A 1 93 ? 7.785 3.800 -13.865 1.00 85.38 93 GLU A N 1
ATOM 701 C CA . GLU A 1 93 ? 9.241 3.807 -13.682 1.00 85.38 93 GLU A CA 1
ATOM 702 C C . GLU A 1 93 ? 9.851 2.436 -14.000 1.00 85.38 93 GLU A C 1
ATOM 704 O O . GLU A 1 93 ? 10.915 2.329 -14.607 1.00 85.38 93 GLU A O 1
ATOM 709 N N . ARG A 1 94 ? 9.144 1.351 -13.659 1.00 86.44 94 ARG A N 1
ATOM 710 C CA . ARG A 1 94 ? 9.577 0.000 -14.018 1.00 86.44 94 ARG A CA 1
ATOM 711 C C . ARG A 1 94 ? 9.594 -0.206 -15.530 1.00 86.44 94 ARG A C 1
ATOM 713 O O . ARG A 1 94 ? 10.554 -0.784 -16.033 1.00 86.44 94 ARG A O 1
ATOM 720 N N . ILE A 1 95 ? 8.573 0.248 -16.253 1.00 87.62 95 ILE A N 1
ATOM 721 C CA . ILE A 1 95 ? 8.562 0.179 -17.721 1.00 87.62 95 ILE A CA 1
ATOM 722 C C . ILE A 1 95 ? 9.702 1.023 -18.294 1.00 87.62 95 ILE A C 1
ATOM 724 O O . ILE A 1 95 ? 10.462 0.524 -19.122 1.00 87.62 95 ILE A O 1
ATOM 728 N N . ASP A 1 96 ? 9.862 2.256 -17.817 1.00 87.50 96 ASP A N 1
ATOM 729 C CA . ASP A 1 96 ? 10.928 3.163 -18.248 1.00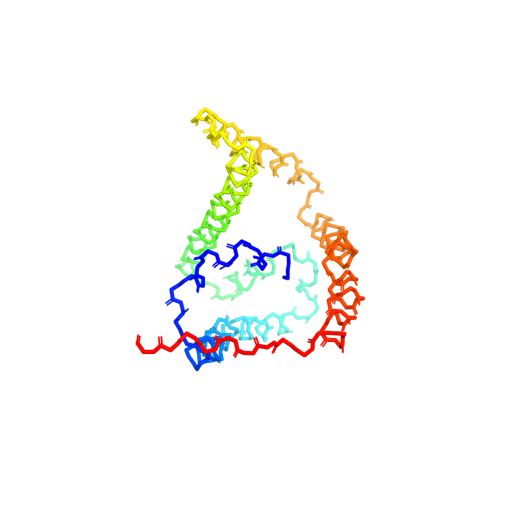 87.50 96 ASP A CA 1
ATOM 730 C C . ASP A 1 96 ? 12.319 2.543 -18.056 1.00 87.50 96 ASP A C 1
ATOM 732 O O . ASP A 1 96 ? 13.127 2.519 -18.985 1.00 87.50 96 ASP A O 1
ATOM 736 N N . SER A 1 97 ? 12.556 1.901 -16.907 1.00 85.06 97 SER A N 1
ATOM 737 C CA . SER A 1 97 ? 13.812 1.202 -16.620 1.00 85.06 97 SER A CA 1
ATOM 738 C C . SER A 1 97 ? 14.148 0.119 -17.656 1.00 85.06 97 SER A C 1
ATOM 740 O O . SER A 1 97 ? 15.313 -0.040 -18.022 1.00 85.06 97 SER A O 1
ATOM 742 N N . VAL A 1 98 ? 13.141 -0.582 -18.192 1.00 87.88 98 VAL A N 1
ATOM 743 C CA . VAL A 1 98 ? 13.325 -1.613 -19.227 1.00 87.88 98 VAL A CA 1
ATOM 744 C C . VAL A 1 98 ? 13.684 -0.988 -20.577 1.00 87.88 98 VAL A C 1
ATOM 746 O O . VAL A 1 98 ? 14.533 -1.533 -21.283 1.00 87.88 98 VAL A O 1
ATOM 749 N N . TYR A 1 99 ? 13.086 0.153 -20.934 1.00 89.06 99 TYR A N 1
ATOM 750 C CA . TYR A 1 99 ? 13.461 0.899 -22.143 1.00 89.06 99 TYR A CA 1
ATOM 751 C C . TYR A 1 99 ? 14.900 1.407 -22.052 1.00 89.06 99 TYR A C 1
ATOM 753 O O . TYR A 1 99 ? 15.688 1.181 -22.972 1.00 89.06 99 TYR A O 1
ATOM 761 N N . ARG A 1 100 ? 15.273 1.980 -20.903 1.00 87.12 100 ARG A N 1
ATOM 762 C CA . ARG A 1 100 ? 16.631 2.478 -20.655 1.00 87.12 100 ARG A CA 1
ATOM 763 C C . ARG A 1 100 ? 17.683 1.375 -20.732 1.00 87.12 100 ARG A C 1
ATOM 765 O O . ARG A 1 100 ? 18.732 1.583 -21.331 1.00 87.12 100 ARG A O 1
ATOM 772 N N . MET A 1 101 ? 17.396 0.181 -20.203 1.00 85.75 101 MET A N 1
ATOM 773 C CA . MET A 1 101 ? 18.285 -0.987 -20.344 1.00 85.75 101 MET A CA 1
ATOM 774 C C . MET A 1 101 ? 18.487 -1.420 -21.802 1.00 85.75 101 MET A C 1
ATOM 776 O O . MET A 1 101 ? 19.511 -2.013 -22.126 1.00 85.75 101 MET A O 1
ATOM 780 N N . ARG A 1 102 ? 17.526 -1.129 -22.685 1.00 88.00 102 ARG A N 1
ATOM 781 C CA . ARG A 1 102 ? 17.597 -1.413 -24.126 1.00 88.00 102 ARG A CA 1
ATOM 782 C C . ARG A 1 102 ? 18.151 -0.242 -24.949 1.00 88.00 102 ARG A C 1
ATOM 784 O O . ARG A 1 102 ? 18.124 -0.315 -26.172 1.00 88.00 102 ARG A O 1
ATOM 791 N N . GLY A 1 103 ? 18.645 0.816 -24.302 1.00 87.19 103 GLY A N 1
ATOM 792 C CA . GLY A 1 103 ? 19.220 1.990 -24.967 1.00 87.19 103 GLY A CA 1
ATOM 793 C C . GLY A 1 103 ? 18.192 2.966 -25.550 1.00 87.19 103 GLY A C 1
ATOM 794 O O . GLY A 1 103 ? 18.556 3.787 -26.384 1.00 87.19 103 GLY A O 1
ATOM 795 N N . GLY A 1 104 ? 16.924 2.878 -25.140 1.00 85.75 104 GLY A N 1
ATOM 796 C CA . GLY A 1 104 ? 15.859 3.789 -25.567 1.00 85.75 104 GLY A CA 1
ATOM 797 C C . GLY A 1 104 ? 15.188 4.511 -24.398 1.00 85.75 104 GLY A C 1
ATOM 798 O O . GLY A 1 104 ? 15.436 4.209 -23.232 1.00 85.75 104 GLY A O 1
ATOM 799 N N . GLU A 1 105 ? 14.291 5.440 -24.716 1.00 85.12 105 GLU A N 1
ATOM 800 C CA . GLU A 1 105 ? 13.455 6.143 -23.737 1.00 85.12 105 GLU A CA 1
ATOM 801 C C . GLU A 1 105 ? 11.990 5.726 -23.881 1.00 85.12 105 GLU A C 1
ATOM 803 O O . GLU A 1 105 ? 11.527 5.402 -24.978 1.00 85.12 105 GLU A O 1
ATOM 808 N N . MET A 1 106 ? 11.244 5.729 -22.774 1.00 84.38 106 MET A N 1
ATOM 809 C CA . MET A 1 106 ? 9.820 5.416 -22.802 1.00 84.38 106 MET A CA 1
ATOM 810 C C . MET A 1 106 ? 9.036 6.535 -23.514 1.00 84.38 106 MET A C 1
ATOM 812 O O . MET A 1 106 ? 9.088 7.690 -23.084 1.00 84.38 106 MET A O 1
ATOM 816 N N . PRO A 1 107 ? 8.232 6.220 -24.548 1.00 87.31 107 PRO A N 1
ATOM 817 C CA . PRO A 1 107 ? 7.389 7.212 -25.208 1.00 87.31 107 PRO A CA 1
ATOM 818 C C . PRO A 1 107 ? 6.445 7.928 -24.231 1.00 87.31 107 PRO A C 1
ATOM 820 O O . PRO A 1 107 ? 5.728 7.290 -23.459 1.00 87.31 107 PRO A O 1
ATOM 823 N N . VAL A 1 108 ? 6.364 9.259 -24.323 1.00 85.94 108 VAL A N 1
ATOM 824 C CA . VAL A 1 108 ? 5.574 10.111 -23.406 1.00 85.94 108 VAL A CA 1
ATOM 825 C C . VAL A 1 108 ? 4.103 9.680 -23.312 1.00 85.94 108 VAL A C 1
ATOM 827 O O . VAL A 1 108 ? 3.509 9.719 -22.237 1.00 85.94 108 VAL A O 1
ATOM 830 N N . ARG A 1 109 ? 3.521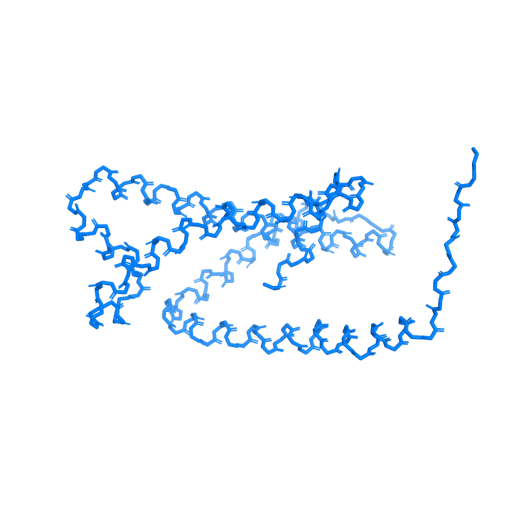 9.199 -24.420 1.00 87.38 109 ARG A N 1
ATOM 831 C CA . ARG A 1 109 ? 2.122 8.739 -24.486 1.00 87.38 109 ARG A CA 1
ATOM 832 C C . ARG A 1 109 ? 1.865 7.426 -23.744 1.00 87.38 109 ARG A C 1
ATOM 834 O O . ARG A 1 109 ? 0.726 7.177 -23.367 1.00 87.38 109 ARG A O 1
ATOM 841 N N . LEU A 1 110 ? 2.883 6.599 -23.497 1.00 88.62 110 LEU A N 1
ATOM 842 C CA . LEU A 1 110 ? 2.698 5.342 -22.764 1.00 88.62 110 LEU A CA 1
ATOM 843 C C . LEU A 1 110 ? 2.390 5.582 -21.283 1.00 88.62 110 LEU A C 1
ATOM 845 O O . LEU A 1 110 ? 1.642 4.805 -20.705 1.00 88.62 110 LEU A O 1
ATOM 849 N N . ARG A 1 111 ? 2.893 6.670 -20.684 1.00 87.62 111 ARG A N 1
ATOM 850 C CA . ARG A 1 111 ? 2.680 6.988 -19.260 1.00 87.62 111 ARG A CA 1
ATOM 851 C C . ARG A 1 111 ? 1.202 7.183 -18.877 1.00 87.62 111 ARG A C 1
ATOM 853 O O . ARG A 1 111 ? 0.789 6.613 -17.868 1.00 87.62 111 ARG A O 1
ATOM 860 N N . PRO A 1 112 ? 0.388 7.961 -19.618 1.00 90.69 112 PRO A N 1
ATOM 861 C CA . PRO A 1 112 ? -1.047 8.038 -19.348 1.00 90.69 112 PRO A CA 1
ATOM 862 C C . PRO A 1 112 ? -1.798 6.774 -19.787 1.00 90.69 112 PRO A C 1
ATOM 864 O O . PRO A 1 112 ? -2.773 6.402 -19.142 1.00 90.69 112 PRO A O 1
ATOM 867 N N . VAL A 1 113 ? -1.348 6.074 -20.836 1.00 93.38 113 VAL A N 1
ATOM 868 C CA . VAL A 1 113 ? -1.999 4.834 -21.303 1.00 93.38 113 VAL A CA 1
ATOM 869 C C . VAL A 1 113 ? -1.918 3.729 -20.251 1.00 93.38 113 VAL A C 1
ATOM 871 O O . VAL A 1 113 ? -2.921 3.076 -19.977 1.00 93.38 113 VAL A O 1
ATOM 874 N N . THR A 1 114 ? -0.761 3.536 -19.620 1.00 90.69 114 THR A N 1
ATOM 875 C CA . THR A 1 114 ? -0.592 2.568 -18.524 1.00 90.69 114 THR A CA 1
ATOM 876 C C . THR A 1 114 ? -1.441 2.941 -17.313 1.00 90.69 114 THR A C 1
ATOM 878 O O . THR A 1 114 ? -2.062 2.062 -16.723 1.00 90.69 114 THR A O 1
ATOM 881 N N . ALA A 1 115 ? -1.525 4.230 -16.969 1.00 92.00 115 ALA A N 1
ATOM 882 C CA . ALA A 1 115 ? -2.373 4.713 -15.885 1.00 92.00 115 ALA A CA 1
ATOM 883 C C . ALA A 1 115 ? -3.848 4.378 -16.147 1.00 92.00 115 ALA A C 1
ATOM 885 O O . ALA A 1 115 ? -4.498 3.760 -15.307 1.00 92.00 115 ALA A O 1
ATOM 886 N N . VAL A 1 116 ? -4.356 4.711 -17.337 1.00 94.69 116 VAL A N 1
ATOM 887 C CA . VAL A 1 116 ? -5.734 4.400 -17.743 1.00 94.69 116 VAL A CA 1
ATOM 888 C C . VAL A 1 116 ? -5.970 2.892 -17.768 1.00 94.69 116 VAL A C 1
ATOM 890 O O . VAL A 1 116 ? -6.974 2.431 -17.236 1.00 94.69 116 VAL A O 1
ATOM 893 N N . ALA A 1 117 ? -5.042 2.104 -18.314 1.00 94.50 117 ALA A N 1
ATOM 894 C CA . ALA A 1 117 ? -5.162 0.649 -18.348 1.00 94.50 117 ALA A CA 1
ATOM 895 C C . ALA A 1 117 ? -5.227 0.035 -16.938 1.00 94.50 117 ALA A C 1
ATOM 897 O O . ALA A 1 117 ? -6.080 -0.812 -16.680 1.00 94.50 117 ALA A O 1
ATOM 898 N N . LEU A 1 118 ? -4.375 0.485 -16.010 1.00 93.19 118 LEU A N 1
ATOM 899 C CA . LEU A 1 118 ? -4.377 0.021 -14.619 1.00 93.19 118 LEU A CA 1
ATOM 900 C C . LEU A 1 118 ? -5.647 0.444 -13.870 1.00 93.19 118 LEU A C 1
ATOM 902 O O . LEU A 1 118 ? -6.198 -0.351 -13.106 1.00 93.19 118 LEU A O 1
ATOM 906 N N . LEU A 1 119 ? -6.144 1.662 -14.105 1.00 93.69 119 LEU A N 1
ATOM 907 C CA . LEU A 1 119 ? -7.404 2.138 -13.527 1.00 93.69 119 LEU A CA 1
ATOM 908 C C . LEU A 1 119 ? -8.604 1.352 -14.064 1.00 93.69 119 LEU A C 1
ATOM 910 O O . LEU A 1 119 ? -9.453 0.931 -13.281 1.00 93.69 119 LEU A O 1
ATOM 914 N N . LEU A 1 120 ? -8.653 1.089 -15.372 1.00 95.56 120 LEU A N 1
ATOM 915 C CA . LEU A 1 120 ? -9.693 0.263 -15.989 1.00 95.56 120 LEU A CA 1
ATOM 916 C C . LEU A 1 120 ? -9.647 -1.175 -15.470 1.00 95.56 120 LEU A C 1
ATOM 918 O O . LEU A 1 120 ? -10.687 -1.726 -15.120 1.00 95.56 120 LEU A O 1
ATOM 922 N N . ALA A 1 121 ? -8.457 -1.766 -15.355 1.00 93.12 121 ALA A N 1
ATOM 923 C CA . ALA A 1 121 ? -8.293 -3.087 -14.760 1.00 93.12 121 ALA A CA 1
ATOM 924 C C . ALA A 1 121 ? -8.794 -3.108 -13.308 1.00 93.12 121 ALA A C 1
ATOM 926 O O . ALA A 1 121 ? -9.556 -3.998 -12.940 1.00 93.12 121 ALA A O 1
ATOM 927 N N . SER A 1 122 ? -8.443 -2.094 -12.510 1.00 90.31 122 SER A N 1
ATOM 928 C CA . SER A 1 122 ? -8.908 -1.954 -11.123 1.00 90.31 122 SER A CA 1
ATOM 929 C C . SER A 1 122 ? -10.432 -1.810 -11.039 1.00 90.31 122 SER A C 1
ATOM 931 O O . SER A 1 122 ? -11.064 -2.428 -10.185 1.00 90.31 122 SER A O 1
ATOM 933 N N . TYR A 1 123 ? -11.036 -1.047 -11.953 1.00 91.75 123 TYR A N 1
ATOM 934 C CA . TYR A 1 123 ? -12.487 -0.887 -12.058 1.00 91.75 123 TYR A CA 1
ATOM 935 C C . TYR A 1 123 ? -13.201 -2.183 -12.467 1.00 91.75 123 TYR A C 1
ATOM 937 O O . TYR A 1 123 ? -14.266 -2.496 -11.946 1.00 91.75 123 TYR A O 1
ATOM 945 N N . LEU A 1 124 ? -12.630 -2.963 -13.386 1.00 93.00 124 LEU A N 1
ATOM 946 C CA . LEU A 1 124 ? -13.187 -4.267 -13.748 1.00 93.00 124 LEU A CA 1
ATOM 947 C C . LEU A 1 124 ? -13.101 -5.244 -12.572 1.00 93.00 124 LEU A C 1
ATOM 949 O O . LEU A 1 124 ? -14.055 -5.972 -12.307 1.00 93.00 124 LEU A O 1
ATOM 953 N N . LEU A 1 125 ? -11.988 -5.219 -11.837 1.00 89.50 125 LEU A N 1
ATOM 954 C CA . LEU A 1 125 ? -11.762 -6.092 -10.690 1.00 89.50 125 LEU A CA 1
ATOM 955 C C . LEU A 1 125 ? -12.664 -5.742 -9.499 1.00 89.50 125 LEU A C 1
ATOM 957 O O . LEU A 1 125 ? -13.105 -6.641 -8.786 1.00 89.50 125 LEU A O 1
ATOM 961 N N . SER A 1 126 ? -13.001 -4.462 -9.307 1.00 88.25 126 SER A N 1
ATOM 962 C CA . SER A 1 126 ? -13.901 -4.032 -8.228 1.00 88.25 126 SER A CA 1
ATOM 963 C C . SER A 1 126 ? -15.319 -4.602 -8.363 1.00 88.25 126 SER A C 1
ATOM 965 O O . SER A 1 126 ? -16.017 -4.736 -7.357 1.00 88.25 126 SER A O 1
ATOM 967 N N . ARG A 1 127 ? -15.726 -5.026 -9.570 1.00 90.12 127 ARG A N 1
ATOM 968 C CA . ARG A 1 127 ? -17.021 -5.688 -9.815 1.00 90.12 127 ARG A CA 1
ATOM 969 C C . ARG A 1 127 ? -17.142 -7.071 -9.174 1.00 90.12 127 ARG A C 1
ATOM 971 O O . ARG A 1 127 ? -18.259 -7.537 -8.990 1.00 90.12 127 ARG A O 1
ATOM 978 N N . VAL A 1 128 ? -16.027 -7.715 -8.822 1.00 88.31 128 VAL A N 1
ATOM 979 C CA . VAL A 1 128 ? -16.011 -9.016 -8.122 1.00 88.31 128 VAL A CA 1
ATOM 980 C C . VAL A 1 128 ? -16.534 -8.888 -6.682 1.00 88.31 128 VAL A C 1
ATOM 982 O O . VAL A 1 128 ? -16.954 -9.877 -6.094 1.00 88.31 128 VAL A O 1
ATOM 985 N N . GLY A 1 129 ? -16.563 -7.670 -6.129 1.00 87.44 129 GLY A N 1
ATOM 986 C CA . GLY A 1 129 ? -16.962 -7.398 -4.751 1.00 87.44 129 GLY A CA 1
ATOM 987 C C . GLY A 1 129 ? -15.765 -7.384 -3.800 1.00 87.44 129 GLY A C 1
ATOM 988 O O . GLY A 1 129 ? -14.823 -8.158 -3.943 1.00 87.44 129 GLY A O 1
ATOM 989 N N . LEU A 1 130 ? -15.791 -6.477 -2.818 1.00 86.06 130 LEU A N 1
ATOM 990 C CA . LEU A 1 130 ? -14.656 -6.221 -1.923 1.00 86.06 130 LEU A CA 1
ATOM 991 C C . LEU A 1 130 ? -14.231 -7.467 -1.128 1.00 86.06 130 LEU A C 1
ATOM 993 O O . LEU A 1 130 ? -13.042 -7.767 -1.057 1.00 86.06 130 LEU A O 1
ATOM 997 N N . VAL A 1 131 ? -15.195 -8.187 -0.546 1.00 87.44 131 VAL A N 1
ATOM 998 C CA . VAL A 1 131 ? -14.931 -9.336 0.338 1.00 87.44 131 VAL A CA 1
ATOM 999 C C . VAL A 1 131 ? -14.303 -10.490 -0.443 1.00 87.44 131 VAL A C 1
ATOM 1001 O O . VAL A 1 131 ? -13.238 -10.982 -0.069 1.00 87.44 131 VAL A O 1
ATOM 1004 N N . ASP A 1 132 ? -14.908 -10.867 -1.569 1.00 88.56 132 ASP A N 1
ATOM 1005 C CA . ASP A 1 132 ? -14.376 -11.890 -2.471 1.00 88.56 132 ASP A CA 1
ATOM 1006 C C . ASP A 1 132 ? -13.004 -11.515 -3.031 1.00 88.56 132 ASP A C 1
ATOM 1008 O O . ASP A 1 132 ? -12.094 -12.350 -3.081 1.00 88.56 132 ASP A O 1
ATOM 1012 N N . LEU A 1 133 ? -12.841 -10.251 -3.432 1.00 87.50 133 LEU A N 1
ATOM 1013 C CA . LEU A 1 133 ? -11.598 -9.759 -4.005 1.00 87.50 133 LEU A CA 1
ATOM 1014 C C . LEU A 1 133 ? -10.458 -9.766 -2.986 1.00 87.50 133 LEU A C 1
ATOM 1016 O O . LEU A 1 133 ? -9.355 -10.184 -3.328 1.00 87.50 133 LEU A O 1
ATOM 1020 N N . ILE A 1 134 ? -10.700 -9.348 -1.741 1.00 86.06 134 ILE A N 1
ATOM 1021 C CA . ILE A 1 134 ? -9.682 -9.423 -0.687 1.00 86.06 134 ILE A CA 1
ATOM 1022 C C . ILE A 1 134 ? -9.392 -10.887 -0.355 1.00 86.06 134 ILE A C 1
ATOM 1024 O O . ILE A 1 134 ? -8.227 -11.284 -0.360 1.00 86.06 134 ILE A O 1
ATOM 1028 N N . GLY A 1 135 ? -10.427 -11.704 -0.136 1.00 85.88 135 GLY A N 1
ATOM 1029 C CA . GLY A 1 135 ? -10.273 -13.105 0.255 1.00 85.88 135 GLY A CA 1
ATOM 1030 C C . GLY A 1 135 ? -9.462 -13.925 -0.752 1.00 85.88 135 GLY A C 1
ATOM 1031 O O . GLY A 1 135 ? -8.518 -14.622 -0.377 1.00 85.88 135 GLY A O 1
ATOM 1032 N N . LYS A 1 136 ? -9.778 -13.807 -2.046 1.00 87.25 136 LYS A N 1
ATOM 1033 C CA . LYS A 1 136 ? -9.092 -14.551 -3.115 1.00 87.25 136 LYS A CA 1
ATOM 1034 C C . LYS A 1 136 ? -7.832 -13.834 -3.595 1.00 87.25 136 LYS A C 1
ATOM 1036 O O . LYS A 1 136 ? -6.795 -14.465 -3.791 1.00 87.25 136 LYS A O 1
ATOM 1041 N N . GLY A 1 137 ? -7.900 -12.515 -3.761 1.00 85.69 137 GLY A N 1
ATOM 1042 C CA . GLY A 1 137 ? -6.823 -11.707 -4.328 1.00 85.69 137 GLY A CA 1
ATOM 1043 C C . GLY A 1 137 ? -5.587 -11.640 -3.438 1.00 85.69 137 GLY A C 1
ATOM 1044 O O . GLY A 1 137 ? -4.478 -11.825 -3.937 1.00 85.69 137 GLY A O 1
ATOM 1045 N N . TYR A 1 138 ? -5.741 -11.449 -2.122 1.00 84.81 138 TYR A N 1
ATOM 1046 C CA . TYR A 1 138 ? -4.585 -11.412 -1.213 1.00 84.81 138 TYR A CA 1
ATOM 1047 C C . TYR A 1 138 ? -3.895 -12.769 -1.132 1.00 84.81 138 TYR A C 1
ATOM 1049 O O . TYR A 1 138 ? -2.665 -12.840 -1.131 1.00 84.81 138 TYR A O 1
ATOM 1057 N N . ASN A 1 139 ? -4.68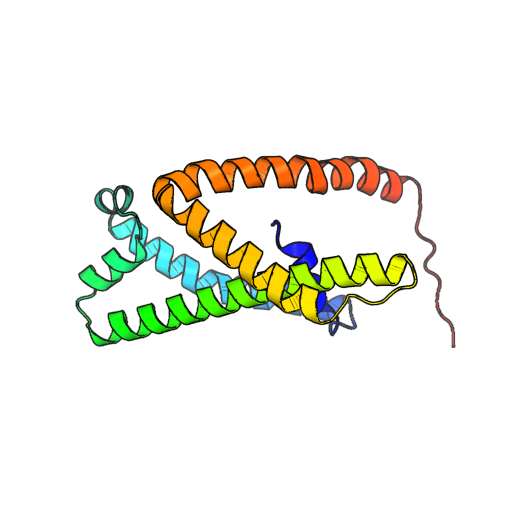3 -13.842 -1.106 1.00 87.25 139 ASN A N 1
ATOM 1058 C CA . ASN A 1 139 ? -4.165 -15.198 -1.077 1.00 87.25 139 ASN A CA 1
ATOM 1059 C C . ASN A 1 139 ? -3.370 -15.510 -2.363 1.00 87.25 139 ASN A C 1
ATOM 1061 O O . ASN A 1 139 ? -2.190 -15.863 -2.296 1.00 87.25 139 ASN A O 1
ATOM 1065 N N . ALA A 1 140 ? -3.955 -15.239 -3.535 1.00 89.69 140 ALA A N 1
ATOM 1066 C CA . ALA A 1 140 ? -3.282 -15.407 -4.822 1.00 89.69 140 ALA A CA 1
ATOM 1067 C C . ALA A 1 140 ? -1.987 -14.578 -4.921 1.00 89.69 140 ALA A C 1
ATOM 1069 O O . ALA A 1 140 ? -0.940 -15.094 -5.318 1.00 89.69 140 ALA A O 1
ATOM 1070 N N . MET A 1 141 ? -2.023 -13.305 -4.511 1.00 85.62 141 MET A N 1
ATOM 1071 C CA . MET A 1 141 ? -0.840 -12.437 -4.507 1.00 85.62 141 MET A CA 1
ATOM 1072 C C . MET A 1 141 ? 0.251 -12.919 -3.550 1.00 85.62 141 MET A C 1
ATOM 1074 O O . MET A 1 141 ? 1.433 -12.788 -3.870 1.00 85.62 141 MET A O 1
ATOM 1078 N N . SER A 1 142 ? -0.120 -13.505 -2.409 1.00 87.50 142 SER A N 1
ATOM 1079 C CA . SER A 1 142 ? 0.832 -14.103 -1.469 1.00 87.50 142 SER A CA 1
ATOM 1080 C C . SER A 1 142 ? 1.618 -15.246 -2.118 1.00 87.50 142 SER A C 1
ATOM 1082 O O . SER A 1 142 ? 2.852 -15.269 -2.048 1.00 87.50 142 SER A O 1
ATOM 1084 N N . TYR A 1 143 ? 0.935 -16.147 -2.831 1.00 89.94 143 TYR A N 1
ATOM 1085 C CA . TYR A 1 143 ? 1.594 -17.234 -3.559 1.00 89.94 143 TYR A CA 1
ATOM 1086 C C . TYR A 1 143 ? 2.520 -16.719 -4.663 1.00 89.94 143 TYR A C 1
ATOM 1088 O O . TYR A 1 143 ? 3.677 -17.138 -4.733 1.00 89.94 143 TYR A O 1
ATOM 1096 N N . VAL A 1 144 ? 2.056 -15.763 -5.477 1.00 89.44 144 VAL A N 1
ATOM 1097 C CA . VAL A 1 144 ? 2.867 -15.163 -6.552 1.00 89.44 144 VAL A CA 1
ATOM 1098 C C . VAL A 1 144 ? 4.125 -14.496 -5.990 1.00 89.44 144 VAL A C 1
ATOM 1100 O O . VAL A 1 144 ? 5.229 -14.732 -6.482 1.00 89.44 144 VAL A O 1
ATOM 1103 N N . PHE A 1 145 ? 3.985 -13.692 -4.932 1.00 85.44 145 PHE A N 1
ATOM 1104 C CA . PHE A 1 145 ? 5.122 -13.045 -4.277 1.00 85.44 145 PHE A CA 1
ATOM 1105 C C . PHE A 1 145 ? 6.111 -14.068 -3.714 1.00 85.44 145 PHE A C 1
ATOM 1107 O O . PHE A 1 145 ? 7.323 -13.919 -3.875 1.00 85.44 145 PHE A O 1
ATOM 1114 N N . THR A 1 146 ? 5.603 -15.126 -3.085 1.00 87.69 146 THR A N 1
ATOM 1115 C CA . THR A 1 146 ? 6.442 -16.184 -2.522 1.00 87.69 146 THR A CA 1
ATOM 1116 C C . THR A 1 146 ? 7.257 -16.873 -3.614 1.00 87.69 146 THR A C 1
ATOM 1118 O O . THR A 1 146 ? 8.472 -17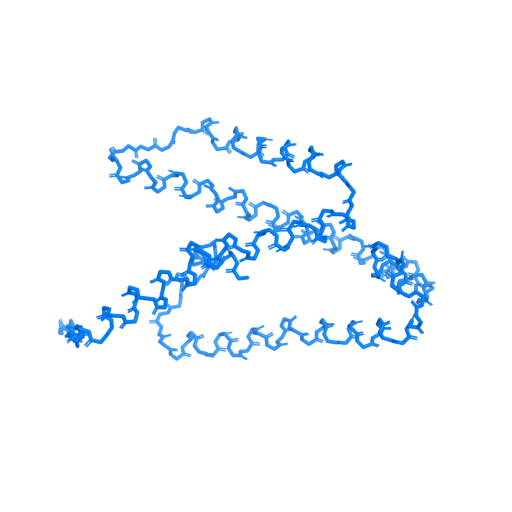.003 -3.480 1.00 87.69 146 THR A O 1
ATOM 1121 N N . ALA A 1 147 ? 6.619 -17.236 -4.728 1.00 90.81 147 ALA A N 1
ATOM 1122 C CA . ALA A 1 147 ? 7.271 -17.913 -5.843 1.00 90.81 147 ALA A CA 1
ATOM 1123 C C . ALA A 1 147 ? 8.330 -17.049 -6.551 1.00 90.81 147 ALA A C 1
ATOM 1125 O O . ALA A 1 147 ? 9.399 -17.549 -6.888 1.00 90.81 147 ALA A O 1
ATOM 1126 N N . ILE A 1 148 ? 8.051 -15.759 -6.767 1.00 88.44 148 ILE A N 1
ATOM 1127 C CA . ILE A 1 148 ? 8.919 -14.872 -7.563 1.00 88.44 148 ILE A CA 1
ATOM 1128 C C . ILE A 1 148 ? 10.004 -14.198 -6.714 1.00 88.44 148 ILE A C 1
ATOM 1130 O O . ILE A 1 148 ? 11.102 -13.948 -7.208 1.00 88.44 148 ILE A O 1
ATOM 1134 N N . VAL A 1 149 ? 9.716 -13.872 -5.452 1.00 83.75 149 VAL A N 1
ATOM 1135 C CA . VAL A 1 149 ? 10.627 -13.099 -4.594 1.00 83.75 149 VAL A CA 1
ATOM 1136 C C . VAL A 1 149 ? 11.228 -13.974 -3.506 1.00 83.75 149 VAL A C 1
ATOM 1138 O O . VAL A 1 149 ? 12.448 -14.092 -3.429 1.00 83.75 149 VAL A O 1
ATOM 1141 N N . VAL A 1 150 ? 10.395 -14.600 -2.671 1.00 87.56 150 VAL A N 1
ATOM 1142 C CA . VAL A 1 150 ? 10.872 -15.302 -1.467 1.00 87.56 150 VAL A CA 1
ATOM 1143 C C . VAL A 1 150 ? 11.715 -16.522 -1.833 1.00 87.56 150 VAL A C 1
ATOM 1145 O O . VAL A 1 150 ? 12.830 -16.651 -1.332 1.00 87.56 150 VAL A O 1
ATOM 1148 N N . ILE A 1 151 ? 11.231 -17.388 -2.731 1.00 92.00 151 ILE A N 1
ATOM 1149 C CA . ILE A 1 151 ? 11.947 -18.612 -3.116 1.00 92.00 151 ILE A CA 1
ATOM 1150 C C . ILE A 1 151 ? 13.314 -18.286 -3.743 1.00 92.00 151 ILE A C 1
ATOM 1152 O O . ILE A 1 151 ? 14.311 -18.804 -3.233 1.00 92.00 151 ILE A O 1
ATOM 1156 N N . PRO A 1 152 ? 13.441 -17.419 -4.771 1.00 86.81 152 PRO A N 1
ATOM 1157 C CA . PRO A 1 152 ? 14.745 -17.097 -5.355 1.00 86.81 152 PRO A CA 1
ATOM 1158 C C . PRO A 1 152 ? 15.685 -16.385 -4.381 1.00 86.81 152 PRO A C 1
ATOM 1160 O O . PRO A 1 152 ? 16.891 -16.633 -4.392 1.00 86.81 152 PRO A O 1
ATOM 1163 N N . LEU A 1 153 ? 15.152 -15.525 -3.509 1.00 86.25 153 LEU A N 1
ATOM 1164 C CA . LEU A 1 153 ? 15.954 -14.833 -2.503 1.00 86.25 153 LEU A CA 1
ATOM 1165 C C . LEU A 1 153 ? 16.529 -15.816 -1.472 1.00 86.25 153 LEU A C 1
ATOM 1167 O O . LEU A 1 153 ? 17.714 -15.740 -1.149 1.00 86.25 153 LEU A O 1
ATOM 1171 N N . LEU A 1 154 ? 15.719 -16.762 -0.988 1.00 88.88 154 LEU A N 1
ATOM 1172 C CA . LEU A 1 154 ? 16.149 -17.756 -0.003 1.00 88.88 154 LEU A CA 1
ATOM 1173 C C . LEU A 1 154 ? 17.005 -18.879 -0.600 1.00 88.88 154 LEU A C 1
ATOM 1175 O O . LEU A 1 154 ? 17.831 -19.444 0.109 1.00 88.88 154 LEU A O 1
ATOM 1179 N N . THR A 1 155 ? 16.847 -19.197 -1.885 1.00 88.75 155 THR A N 1
ATOM 1180 C CA . THR A 1 155 ? 17.670 -20.207 -2.570 1.00 88.75 155 THR A CA 1
ATOM 1181 C C . THR A 1 155 ? 18.939 -19.583 -3.150 1.00 88.75 155 THR A C 1
ATOM 1183 O O . THR A 1 155 ? 20.028 -19.756 -2.605 1.00 88.75 155 THR A O 1
ATOM 1186 N N . VAL A 1 156 ? 18.810 -18.810 -4.231 1.00 86.38 156 VAL A N 1
ATOM 1187 C CA . VAL A 1 156 ? 19.931 -18.212 -4.973 1.00 86.38 156 VAL A CA 1
ATOM 1188 C C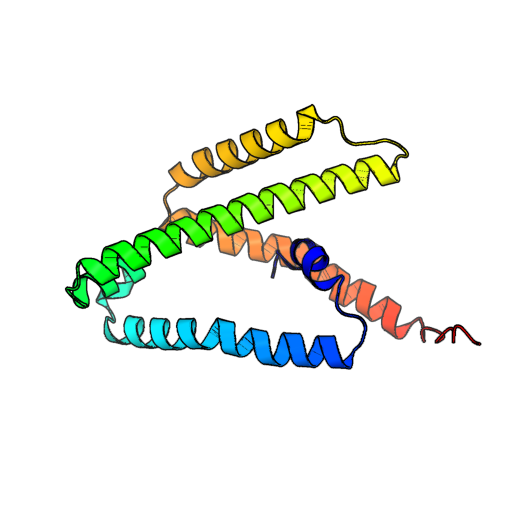 . VAL A 1 156 ? 20.603 -17.103 -4.171 1.00 86.38 156 VAL A C 1
ATOM 1190 O O . VAL A 1 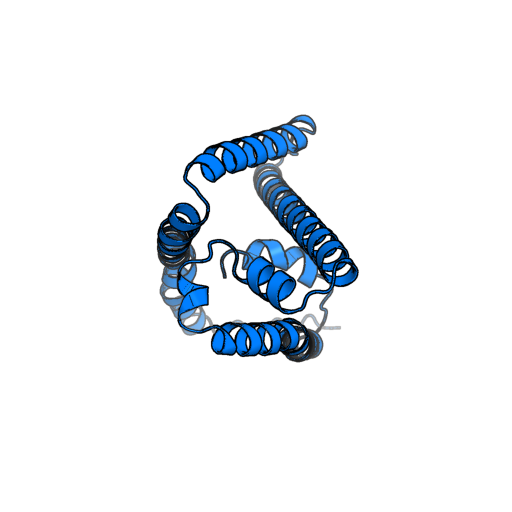156 ? 21.831 -17.022 -4.159 1.00 86.38 156 VAL A O 1
ATOM 1193 N N . GLY A 1 157 ? 19.827 -16.255 -3.490 1.00 83.81 157 GLY A N 1
ATOM 1194 C CA . GLY A 1 157 ? 20.375 -15.155 -2.691 1.00 83.81 157 GLY A CA 1
ATOM 1195 C C . GLY A 1 157 ? 21.244 -15.655 -1.535 1.00 83.81 157 GLY A C 1
ATOM 1196 O O . GLY A 1 157 ? 22.382 -15.209 -1.383 1.00 83.81 157 GLY A O 1
ATOM 1197 N N . VAL A 1 158 ? 20.761 -16.640 -0.772 1.00 86.31 158 VAL A N 1
ATOM 1198 C CA . VAL A 1 158 ? 21.531 -17.251 0.327 1.00 86.31 158 VAL A CA 1
ATOM 1199 C C . VAL A 1 158 ? 22.720 -18.052 -0.201 1.00 86.31 158 VAL A C 1
ATOM 1201 O O . VAL A 1 158 ? 23.810 -17.952 0.362 1.00 86.31 158 VAL A O 1
ATOM 1204 N N . TYR A 1 159 ? 22.548 -18.805 -1.293 1.00 86.88 159 TYR A N 1
ATOM 1205 C CA . TYR A 1 159 ? 23.649 -19.529 -1.932 1.00 86.88 159 TYR A CA 1
ATOM 1206 C C . TYR A 1 159 ? 24.785 -18.578 -2.339 1.00 86.88 159 TYR A C 1
ATOM 1208 O O . TYR A 1 159 ? 25.932 -18.800 -1.954 1.00 86.88 159 TYR A O 1
ATOM 1216 N N . ARG A 1 160 ? 24.464 -17.464 -3.015 1.00 79.62 160 ARG A N 1
ATOM 1217 C CA . ARG A 1 160 ? 25.445 -16.440 -3.415 1.00 79.62 160 ARG A CA 1
ATOM 1218 C C . ARG A 1 160 ? 26.115 -15.754 -2.225 1.00 79.62 160 ARG A C 1
ATOM 1220 O O . ARG A 1 160 ? 27.311 -15.486 -2.282 1.00 79.62 160 ARG A O 1
ATOM 1227 N N . LEU A 1 161 ? 25.377 -15.496 -1.143 1.00 81.31 161 LEU A N 1
ATOM 1228 C CA . LEU A 1 161 ? 25.934 -14.899 0.076 1.00 81.31 161 LEU A CA 1
ATOM 1229 C C . LEU A 1 161 ? 26.938 -15.836 0.768 1.00 81.31 161 LEU A C 1
ATOM 1231 O O . LEU A 1 161 ? 27.922 -15.377 1.340 1.00 81.31 161 LEU A O 1
ATOM 1235 N N . ARG A 1 162 ? 26.707 -17.152 0.701 1.00 80.19 162 ARG A N 1
ATOM 1236 C CA . ARG A 1 162 ? 27.634 -18.159 1.237 1.00 80.19 162 ARG A CA 1
ATOM 1237 C C . ARG A 1 162 ? 28.843 -18.386 0.327 1.00 80.19 162 ARG A C 1
ATOM 1239 O O . ARG A 1 162 ? 29.930 -18.633 0.838 1.00 80.19 162 ARG A O 1
ATOM 1246 N N . SER A 1 163 ? 28.673 -18.292 -0.994 1.00 73.25 163 SER A N 1
ATOM 1247 C CA . SER A 1 163 ? 29.743 -18.538 -1.970 1.00 73.25 163 SER A CA 1
ATOM 1248 C C . SER A 1 163 ? 30.623 -17.318 -2.269 1.00 73.25 163 SER A C 1
ATOM 1250 O O . SER A 1 163 ? 31.706 -17.481 -2.823 1.00 73.25 163 SER A O 1
ATOM 1252 N N . HIS A 1 164 ? 30.189 -16.094 -1.955 1.00 58.38 164 HIS A N 1
ATOM 1253 C CA . HIS A 1 164 ? 31.001 -14.880 -2.078 1.00 58.38 164 HIS A CA 1
ATOM 1254 C C . HIS A 1 164 ? 31.120 -14.184 -0.719 1.00 58.38 164 HIS A C 1
ATOM 1256 O O . HIS A 1 164 ? 30.215 -13.471 -0.287 1.00 58.38 164 HIS A O 1
ATOM 1262 N N . ARG A 1 165 ? 32.288 -14.313 -0.071 1.00 54.81 165 ARG A N 1
ATOM 1263 C CA . ARG A 1 165 ? 32.756 -13.294 0.881 1.00 54.81 165 ARG A CA 1
ATOM 1264 C C . ARG A 1 165 ? 32.959 -12.014 0.073 1.00 54.81 165 ARG A C 1
ATOM 1266 O O . ARG A 1 165 ? 33.998 -11.853 -0.554 1.00 54.81 165 ARG A O 1
ATOM 1273 N N . VAL A 1 166 ? 31.933 -11.168 0.008 1.00 54.31 166 VAL A N 1
ATOM 1274 C CA . VAL A 1 166 ? 31.958 -9.887 -0.710 1.00 54.31 166 VAL A CA 1
ATOM 1275 C C . VAL A 1 166 ? 33.212 -9.115 -0.273 1.00 54.31 166 VAL A C 1
ATOM 1277 O O . VAL A 1 166 ? 33.296 -8.751 0.904 1.00 54.31 166 VAL A O 1
ATOM 1280 N N . PRO A 1 167 ? 34.205 -8.882 -1.155 1.00 44.03 167 PRO A N 1
ATOM 1281 C CA . PRO A 1 167 ? 35.345 -8.052 -0.810 1.00 44.03 167 PRO A CA 1
ATOM 1282 C C . PRO A 1 167 ? 34.816 -6.639 -0.593 1.00 44.03 167 PRO A C 1
ATOM 1284 O O . PRO A 1 167 ? 34.183 -6.056 -1.473 1.00 44.03 167 PRO A O 1
ATOM 1287 N N . TYR A 1 168 ? 35.030 -6.094 0.600 1.00 49.84 168 TYR A N 1
ATOM 1288 C CA . TYR A 1 168 ? 34.769 -4.690 0.871 1.00 49.84 168 TYR A CA 1
ATOM 1289 C C . TYR A 1 168 ? 35.789 -3.872 0.072 1.00 49.84 168 TYR A C 1
ATOM 1291 O O . TYR A 1 168 ? 36.909 -3.655 0.536 1.00 49.84 168 TYR A O 1
ATOM 1299 N N . SER A 1 169 ? 35.435 -3.442 -1.141 1.00 44.44 169 SER A N 1
ATOM 1300 C CA . SER A 1 169 ? 36.215 -2.426 -1.845 1.00 44.44 169 SER A CA 1
ATOM 1301 C C . SER A 1 169 ? 36.092 -1.122 -1.066 1.00 44.44 169 SER A C 1
ATOM 1303 O O . SER A 1 169 ? 35.120 -0.383 -1.204 1.00 44.44 169 SER A O 1
ATOM 1305 N N . ARG A 1 170 ? 37.090 -0.854 -0.215 1.00 45.66 170 ARG A N 1
ATOM 1306 C CA . ARG A 1 170 ? 37.394 0.497 0.256 1.00 45.66 170 ARG A CA 1
ATOM 1307 C C . ARG A 1 170 ? 37.588 1.363 -0.991 1.00 45.66 170 ARG A C 1
ATOM 1309 O O . ARG A 1 170 ? 38.603 1.229 -1.667 1.00 45.66 170 ARG A O 1
ATOM 1316 N N . HIS A 1 171 ? 36.643 2.246 -1.298 1.00 39.62 171 HIS A N 1
ATOM 1317 C CA . HIS A 1 171 ? 37.005 3.462 -2.017 1.00 39.62 171 HIS A CA 1
ATOM 1318 C C . HIS A 1 171 ? 37.870 4.281 -1.061 1.00 39.62 171 HIS A C 1
ATOM 1320 O O . HIS A 1 171 ? 37.401 4.746 -0.023 1.00 39.62 171 HIS A O 1
ATOM 1326 N N . GLY A 1 172 ? 39.170 4.277 -1.350 1.00 44.09 172 GLY A N 1
ATOM 1327 C CA . GLY A 1 172 ? 40.177 5.056 -0.655 1.00 44.09 172 GLY A CA 1
ATOM 1328 C C . GLY A 1 172 ? 40.207 6.494 -1.159 1.00 44.09 172 GLY A C 1
ATOM 1329 O O . GLY A 1 172 ? 39.959 6.721 -2.340 1.00 44.09 172 GLY A O 1
ATOM 1330 N N . THR A 1 173 ? 40.547 7.365 -0.201 1.00 42.72 173 THR A N 1
ATOM 1331 C CA . THR A 1 173 ? 41.183 8.696 -0.292 1.00 42.72 173 THR A CA 1
ATOM 1332 C C . THR A 1 173 ? 40.525 9.755 -1.156 1.00 42.72 173 THR A C 1
ATOM 1334 O O . THR A 1 173 ? 40.585 9.629 -2.396 1.00 42.72 173 THR A O 1
#